Protein AF-A0A709FC04-F1 (afdb_monomer_lite)

InterPro domains:
  IPR000989 Replication protein [PF01446] (70-121)

pLDDT: mean 88.62, std 11.88, range [35.78, 97.06]

Radius of gyration: 18.55 Å; chains: 1; bounding box: 44×38×48 Å

Sequence (121 aa):
MKNPDSPILSLCDYSTQDSKWDSDRARADQVAKIYASDQQFSRRGERMFDCSQRLQFAPQSSRLTGEMRLALRHGEFCHVPFCPVCSRRRSLRWMRRLWEALPKLLAENPTARWLFLTLTV

Organism: Salmonella typhimurium (NCBI:txid90371)

Secondary structure (DSSP, 8-state):
---TTS----GGGT-GGGHHHHHHHHHHHHHHHHHHTSTTTHHHHHHHHHTTS-EEEEEEE-TTT--EEEEEEEE-----TT-HHHHHHHHHHHHHHHHHHHHHHHHH-TT----------

Foldseek 3Di:
DDDPPDPPDDVCVVPVVCVVVSVLLVVLLVVLVVLCVDPVRPVVSVLSPVFFPDWDWDWDADPVPRDIDTDTDDGRHSPRPPRSNVVVVVVVVVVVVCVVCVVVVCVVCVPDDDDDDDDDD

Structure (mmCIF, N/CA/C/O backbone):
data_AF-A0A709FC04-F1
#
_entry.id   AF-A0A709FC04-F1
#
loop_
_atom_site.group_PDB
_atom_site.id
_atom_site.type_symbol
_atom_site.label_atom_id
_atom_site.label_alt_id
_atom_site.label_comp_id
_atom_site.label_asym_id
_atom_site.label_entity_id
_atom_site.label_seq_id
_atom_site.pdbx_PDB_ins_code
_atom_site.Cartn_x
_atom_site.Cartn_y
_atom_site.Cartn_z
_atom_site.occupancy
_atom_site.B_iso_or_equiv
_atom_site.auth_seq_id
_atom_site.auth_comp_id
_atom_site.auth_asym_id
_atom_site.auth_atom_id
_atom_site.pdbx_PDB_model_num
ATOM 1 N N . MET A 1 1 ? 8.371 9.593 -19.797 1.00 35.78 1 MET A N 1
ATOM 2 C CA . MET A 1 1 ? 9.833 9.419 -19.632 1.00 35.78 1 MET A CA 1
ATOM 3 C C . MET A 1 1 ? 10.227 9.998 -18.284 1.00 35.78 1 MET A C 1
ATOM 5 O O . MET A 1 1 ? 9.893 11.148 -18.033 1.00 35.78 1 MET A O 1
ATOM 9 N N . LYS A 1 2 ? 10.830 9.200 -17.390 1.00 45.34 2 LYS A N 1
ATOM 10 C CA . LYS A 1 2 ? 11.335 9.691 -16.095 1.00 45.34 2 LYS A CA 1
ATOM 11 C C . LYS A 1 2 ? 12.499 10.655 -16.351 1.00 45.34 2 LYS A C 1
ATOM 13 O O . LYS A 1 2 ? 13.333 10.361 -17.202 1.00 45.34 2 LYS A O 1
ATOM 18 N N . ASN A 1 3 ? 12.528 11.783 -15.644 1.00 38.91 3 ASN A N 1
ATOM 19 C CA . ASN A 1 3 ? 13.669 12.694 -15.647 1.00 38.91 3 ASN A CA 1
ATOM 20 C C . ASN A 1 3 ? 14.838 11.989 -14.924 1.00 38.91 3 ASN A C 1
ATOM 22 O O . ASN A 1 3 ? 14.645 11.600 -13.769 1.00 38.91 3 ASN A O 1
ATOM 26 N N . PRO A 1 4 ? 15.987 11.746 -15.578 1.00 51.47 4 PRO A N 1
ATOM 27 C CA . PRO A 1 4 ? 17.080 10.950 -15.010 1.00 51.47 4 PRO A CA 1
ATOM 28 C C . PRO A 1 4 ? 17.703 11.557 -13.743 1.00 51.47 4 PRO A C 1
ATOM 30 O O . PRO A 1 4 ? 18.288 10.814 -12.961 1.00 51.47 4 PRO A O 1
ATOM 33 N N . ASP A 1 5 ? 17.506 12.856 -13.499 1.00 51.16 5 ASP A N 1
ATOM 34 C CA . ASP A 1 5 ? 18.092 13.580 -12.359 1.00 51.16 5 ASP A CA 1
ATOM 35 C C . ASP A 1 5 ? 17.186 13.649 -11.118 1.00 51.16 5 ASP A C 1
ATOM 37 O O . ASP A 1 5 ? 17.552 14.2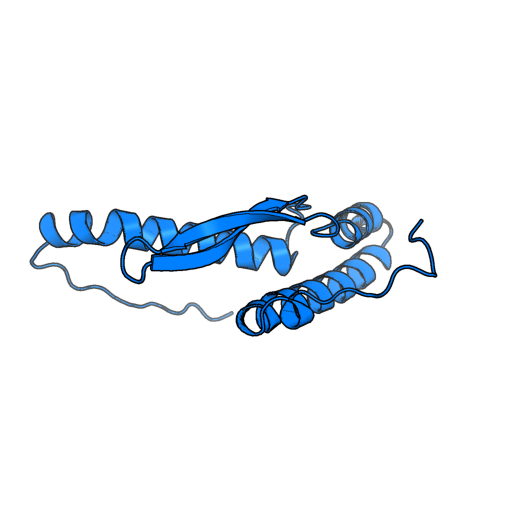36 -10.100 1.00 51.16 5 ASP A O 1
ATOM 41 N N . SER A 1 6 ? 15.975 13.084 -11.171 1.00 54.16 6 SER A N 1
ATOM 42 C CA . SER A 1 6 ? 15.114 13.036 -9.985 1.00 54.16 6 SER A CA 1
ATOM 43 C C . SER A 1 6 ? 15.587 11.915 -9.055 1.00 54.16 6 SER A C 1
ATOM 45 O O . SER A 1 6 ? 15.599 10.760 -9.491 1.00 54.16 6 SER A O 1
ATOM 47 N N . PRO A 1 7 ? 15.952 12.204 -7.789 1.00 59.09 7 PRO A N 1
ATOM 48 C CA . PRO A 1 7 ? 16.341 11.157 -6.856 1.00 59.09 7 PRO A CA 1
ATOM 49 C C . PRO A 1 7 ? 15.213 10.129 -6.747 1.00 59.09 7 PRO A C 1
ATOM 51 O O . PRO A 1 7 ? 14.030 10.484 -6.717 1.00 59.09 7 PRO A O 1
ATOM 54 N N . ILE A 1 8 ? 15.575 8.844 -6.717 1.00 63.28 8 ILE A N 1
ATOM 55 C CA . ILE A 1 8 ? 14.631 7.772 -6.397 1.00 63.28 8 ILE A CA 1
ATOM 56 C C . ILE A 1 8 ? 14.241 7.980 -4.934 1.00 63.28 8 ILE A C 1
ATOM 58 O O . ILE A 1 8 ? 14.958 7.567 -4.031 1.00 63.28 8 ILE A O 1
ATOM 62 N N . LEU A 1 9 ? 13.140 8.692 -4.717 1.00 70.25 9 LEU A N 1
ATOM 63 C CA . LEU A 1 9 ? 12.603 8.964 -3.392 1.00 70.25 9 LEU A CA 1
ATOM 64 C C . LEU A 1 9 ? 11.882 7.711 -2.892 1.00 70.25 9 LEU A C 1
ATOM 66 O O . LEU A 1 9 ? 10.870 7.305 -3.474 1.00 70.25 9 LEU A O 1
ATOM 70 N N . SER A 1 10 ? 12.406 7.103 -1.830 1.00 83.19 10 SER A N 1
ATOM 71 C CA . SER A 1 10 ? 11.756 5.999 -1.129 1.00 83.19 10 SER A CA 1
ATOM 72 C C . SER A 1 10 ? 10.786 6.566 -0.094 1.00 83.19 10 SER A C 1
ATOM 74 O O . SER A 1 10 ? 11.060 7.600 0.520 1.00 83.19 10 SER A O 1
ATOM 76 N N . LEU A 1 11 ? 9.643 5.917 0.153 1.00 83.94 11 LEU A N 1
ATOM 77 C CA . LEU A 1 11 ? 8.747 6.402 1.212 1.00 83.94 11 LEU A CA 1
ATOM 78 C C . LEU A 1 11 ? 9.381 6.240 2.596 1.00 83.94 11 LEU A C 1
ATOM 80 O O . LEU A 1 11 ? 9.120 7.061 3.478 1.00 83.94 11 LEU A O 1
ATOM 84 N N . CYS A 1 12 ? 10.244 5.237 2.780 1.00 85.81 12 CYS A N 1
ATOM 85 C CA . CYS A 1 12 ? 10.985 5.050 4.021 1.00 85.81 12 CYS A CA 1
ATOM 86 C C . CYS A 1 12 ? 11.874 6.239 4.401 1.00 85.81 12 CYS A C 1
ATOM 88 O O . CYS A 1 12 ? 12.098 6.444 5.594 1.00 85.81 12 CYS A O 1
ATOM 90 N N . ASP A 1 13 ? 12.314 7.041 3.425 1.00 85.50 13 ASP A N 1
ATOM 91 C CA . ASP A 1 13 ? 13.124 8.243 3.662 1.00 85.50 13 ASP A CA 1
ATOM 92 C C . ASP A 1 13 ? 12.319 9.333 4.390 1.00 85.50 13 ASP A C 1
ATOM 94 O O . ASP A 1 13 ? 12.877 10.150 5.119 1.00 85.50 13 ASP A O 1
ATOM 98 N N . TYR A 1 14 ? 10.990 9.320 4.237 1.00 82.19 14 TYR A N 1
ATOM 99 C CA . TYR A 1 14 ? 10.064 10.232 4.913 1.00 82.19 14 TYR A CA 1
ATOM 100 C C . TYR A 1 14 ? 9.415 9.617 6.159 1.00 82.19 14 TYR A C 1
ATOM 102 O O . TYR A 1 14 ? 9.030 10.336 7.080 1.00 82.19 14 TYR A O 1
ATOM 110 N N . SER A 1 15 ? 9.237 8.295 6.179 1.00 82.06 15 SER A N 1
ATOM 111 C CA . SER A 1 15 ? 8.544 7.570 7.242 1.00 82.06 15 SER A CA 1
ATOM 112 C C . SER A 1 15 ? 9.026 6.124 7.289 1.00 82.06 15 SER A C 1
ATOM 114 O O . SER A 1 15 ? 8.679 5.299 6.445 1.00 82.06 15 SER A O 1
ATOM 116 N N . THR A 1 16 ? 9.791 5.772 8.321 1.00 80.06 16 THR A N 1
ATOM 117 C CA . THR A 1 16 ? 10.379 4.426 8.480 1.00 80.06 16 THR A CA 1
ATOM 118 C C . THR A 1 16 ? 9.335 3.298 8.494 1.00 80.06 16 THR A C 1
ATOM 120 O O . THR A 1 16 ? 9.624 2.158 8.113 1.00 80.06 16 THR A O 1
ATOM 123 N N . GLN A 1 17 ? 8.094 3.612 8.878 1.00 78.94 17 GLN A N 1
ATOM 124 C CA . GLN A 1 17 ? 6.965 2.677 8.891 1.00 78.94 17 GLN A CA 1
ATOM 125 C C . GLN A 1 17 ? 6.508 2.263 7.482 1.00 78.94 17 GLN A C 1
ATOM 127 O O . GLN A 1 17 ? 5.893 1.204 7.322 1.00 78.94 17 GLN A O 1
ATOM 132 N N . ASP A 1 18 ? 6.842 3.054 6.462 1.00 83.94 18 ASP A N 1
ATOM 133 C CA . ASP A 1 18 ? 6.409 2.849 5.081 1.00 83.94 18 ASP A CA 1
ATOM 134 C C . ASP A 1 18 ? 7.374 1.984 4.252 1.00 83.94 18 ASP A C 1
ATOM 136 O O . ASP A 1 18 ? 7.116 1.726 3.082 1.00 83.94 18 ASP A O 1
ATOM 140 N N . SER A 1 19 ? 8.408 1.393 4.858 1.00 86.56 19 SER A N 1
ATOM 141 C CA . SER A 1 19 ? 9.327 0.436 4.201 1.00 86.56 19 SER A CA 1
ATOM 142 C C . SER A 1 19 ? 8.633 -0.736 3.480 1.00 86.56 19 SER A C 1
ATOM 144 O O . SER A 1 19 ? 9.107 -1.247 2.459 1.00 86.56 19 SER A O 1
ATOM 146 N N . LYS A 1 20 ? 7.464 -1.165 3.977 1.00 89.44 20 LYS A N 1
ATOM 147 C CA . LYS A 1 20 ? 6.637 -2.192 3.315 1.00 89.44 20 LYS A CA 1
ATOM 148 C C . LYS A 1 20 ? 6.115 -1.721 1.960 1.00 89.44 20 LYS A C 1
ATOM 150 O O . LYS A 1 20 ? 6.006 -2.532 1.044 1.00 89.44 20 LYS A O 1
ATOM 155 N N . TRP A 1 21 ? 5.796 -0.435 1.836 1.00 89.81 21 TRP A N 1
ATOM 156 C CA . TRP A 1 21 ? 5.364 0.156 0.577 1.00 89.81 21 TRP A CA 1
ATOM 157 C C . TRP A 1 21 ? 6.459 0.060 -0.478 1.00 89.81 21 TRP A C 1
ATOM 159 O O . TRP A 1 21 ? 6.193 -0.382 -1.593 1.00 89.81 21 TRP A O 1
ATOM 169 N N . ASP A 1 22 ? 7.690 0.405 -0.107 1.00 90.62 22 ASP A N 1
ATOM 170 C CA . ASP A 1 22 ? 8.838 0.370 -1.014 1.00 90.62 22 ASP A CA 1
ATOM 171 C C . ASP A 1 22 ? 9.114 -1.060 -1.498 1.00 90.62 22 ASP A C 1
ATOM 173 O O . ASP A 1 22 ? 9.319 -1.297 -2.690 1.00 90.62 22 ASP A O 1
ATOM 177 N N . SER A 1 23 ? 8.978 -2.044 -0.601 1.00 92.94 23 SER A N 1
ATOM 178 C CA . SER A 1 23 ? 9.055 -3.469 -0.951 1.00 92.94 23 SER A CA 1
ATOM 179 C C . SER A 1 23 ? 7.963 -3.895 -1.942 1.00 92.94 23 SER A C 1
ATOM 181 O O . SER A 1 23 ? 8.236 -4.597 -2.919 1.00 92.94 23 SER A O 1
ATOM 183 N N . ASP A 1 24 ? 6.716 -3.473 -1.716 1.00 93.62 24 ASP A N 1
ATOM 184 C CA . ASP A 1 24 ? 5.602 -3.769 -2.621 1.00 93.62 24 ASP A CA 1
ATOM 185 C C . ASP A 1 24 ? 5.772 -3.060 -3.974 1.00 93.62 24 ASP A C 1
ATOM 187 O O . ASP A 1 24 ? 5.439 -3.637 -5.015 1.00 93.62 24 ASP A O 1
ATOM 191 N N . ARG A 1 25 ? 6.338 -1.844 -3.990 1.00 93.75 25 ARG A N 1
ATOM 192 C CA . ARG A 1 25 ? 6.660 -1.128 -5.227 1.00 93.75 25 ARG A CA 1
ATOM 193 C C . ARG A 1 25 ? 7.758 -1.841 -6.003 1.00 93.75 25 ARG A C 1
ATOM 195 O O . ARG A 1 25 ? 7.558 -2.079 -7.191 1.00 93.75 25 ARG A O 1
ATOM 202 N N . ALA A 1 26 ? 8.849 -2.249 -5.362 1.00 93.50 26 ALA A N 1
ATOM 203 C CA . ALA A 1 26 ? 9.920 -2.994 -6.022 1.00 93.50 26 ALA A CA 1
ATOM 204 C C . ALA A 1 26 ? 9.400 -4.299 -6.652 1.00 93.50 26 ALA A C 1
ATOM 206 O O . ALA A 1 26 ? 9.694 -4.607 -7.809 1.00 93.50 26 ALA A O 1
ATOM 207 N N . ARG A 1 27 ? 8.537 -5.033 -5.937 1.00 95.50 27 ARG A N 1
ATOM 208 C CA . ARG A 1 27 ? 7.870 -6.233 -6.472 1.00 95.50 27 ARG A CA 1
ATOM 209 C C . ARG A 1 27 ? 6.943 -5.910 -7.643 1.00 95.50 27 ARG A C 1
ATOM 211 O O . ARG A 1 27 ? 6.903 -6.662 -8.610 1.00 95.50 27 ARG A O 1
ATOM 218 N N . ALA A 1 28 ? 6.208 -4.799 -7.591 1.00 96.00 28 ALA A N 1
ATOM 219 C CA . ALA A 1 28 ? 5.368 -4.375 -8.708 1.00 96.00 28 ALA A CA 1
ATOM 220 C C . ALA A 1 28 ? 6.187 -4.053 -9.969 1.00 96.00 28 ALA A C 1
ATOM 222 O O . ALA A 1 28 ? 5.733 -4.373 -11.063 1.00 96.00 28 ALA A O 1
ATOM 223 N N . ASP A 1 29 ? 7.406 -3.515 -9.838 1.00 94.94 29 ASP A N 1
ATOM 224 C CA . ASP A 1 29 ? 8.312 -3.331 -10.982 1.00 94.94 29 ASP A CA 1
ATOM 225 C C . ASP A 1 29 ? 8.796 -4.654 -11.572 1.00 94.94 29 ASP A C 1
ATOM 227 O O . ASP A 1 29 ? 8.892 -4.790 -12.790 1.00 94.94 29 ASP A O 1
ATOM 231 N N . GLN A 1 30 ? 9.068 -5.650 -10.730 1.00 96.12 30 GLN A N 1
ATOM 232 C CA . GLN A 1 30 ? 9.426 -6.989 -11.200 1.00 96.12 30 GLN A CA 1
ATOM 233 C C . GLN A 1 30 ? 8.268 -7.631 -11.975 1.00 96.12 30 GLN A C 1
ATOM 235 O O . GLN A 1 30 ? 8.466 -8.113 -13.087 1.00 96.12 30 GLN A O 1
ATOM 240 N N . VAL A 1 31 ? 7.045 -7.572 -11.439 1.00 96.31 31 VAL A N 1
ATOM 241 C CA . VAL A 1 31 ? 5.852 -8.112 -12.115 1.00 96.31 31 VAL A CA 1
ATOM 242 C C . VAL A 1 31 ? 5.546 -7.348 -13.407 1.00 96.31 31 VAL A C 1
ATOM 244 O O . VAL A 1 31 ? 5.181 -7.963 -14.407 1.00 96.31 31 VAL A O 1
ATOM 247 N N . ALA A 1 32 ? 5.745 -6.027 -13.432 1.00 96.38 32 ALA A N 1
ATOM 248 C CA . ALA A 1 32 ? 5.597 -5.232 -14.648 1.00 96.38 32 ALA A CA 1
ATOM 249 C C . ALA A 1 32 ? 6.537 -5.712 -15.765 1.00 96.38 32 ALA A C 1
ATOM 251 O O . ALA A 1 32 ? 6.098 -5.849 -16.905 1.00 96.38 32 ALA A O 1
ATOM 252 N N . LYS A 1 33 ? 7.797 -6.037 -15.434 1.00 95.94 33 LYS A N 1
ATOM 253 C CA . LYS A 1 33 ? 8.768 -6.603 -16.387 1.00 95.94 33 LYS A CA 1
ATOM 254 C C . LYS A 1 33 ? 8.337 -7.974 -16.911 1.00 95.94 33 LYS A C 1
ATOM 256 O O . LYS A 1 33 ? 8.455 -8.212 -18.106 1.00 95.94 33 LYS A O 1
ATOM 261 N N . ILE A 1 34 ? 7.794 -8.837 -16.047 1.00 95.62 34 ILE A N 1
ATOM 262 C CA . ILE A 1 34 ? 7.252 -10.147 -16.452 1.00 95.62 34 ILE A CA 1
ATOM 263 C C . ILE A 1 34 ? 6.076 -9.970 -17.422 1.00 95.62 34 ILE A C 1
ATOM 265 O O . ILE A 1 34 ? 5.982 -10.671 -18.420 1.00 95.62 34 ILE A O 1
ATOM 269 N N . TYR A 1 35 ? 5.180 -9.013 -17.177 1.00 95.81 35 TYR A N 1
ATOM 270 C CA . TYR A 1 35 ? 4.103 -8.736 -18.130 1.00 95.81 35 TYR A CA 1
ATOM 271 C C . TYR A 1 35 ? 4.595 -8.116 -19.437 1.00 95.81 35 TYR A C 1
ATOM 273 O O . TYR A 1 35 ? 4.003 -8.369 -20.480 1.00 95.81 35 TYR A O 1
ATOM 281 N N . ALA A 1 36 ? 5.654 -7.310 -19.393 1.00 92.81 36 ALA A N 1
ATOM 282 C CA . ALA A 1 36 ? 6.227 -6.686 -20.580 1.00 92.81 36 ALA A CA 1
ATOM 283 C C . ALA A 1 36 ? 6.961 -7.682 -21.495 1.00 92.81 36 ALA A C 1
ATOM 285 O O . ALA A 1 36 ? 7.126 -7.390 -22.676 1.00 92.81 36 ALA A O 1
ATOM 286 N N . SER A 1 37 ? 7.385 -8.848 -20.986 1.00 93.25 37 SER A N 1
ATOM 287 C CA . SER A 1 37 ? 8.066 -9.864 -21.803 1.00 93.25 37 SER A CA 1
ATOM 288 C C . SER A 1 37 ? 7.140 -10.620 -22.758 1.00 93.25 37 SER A C 1
ATOM 290 O O . SER A 1 37 ? 7.628 -11.333 -23.628 1.00 93.25 37 SER A O 1
ATOM 292 N N . ASP A 1 38 ? 5.823 -10.479 -22.606 1.00 94.31 38 ASP A N 1
ATOM 293 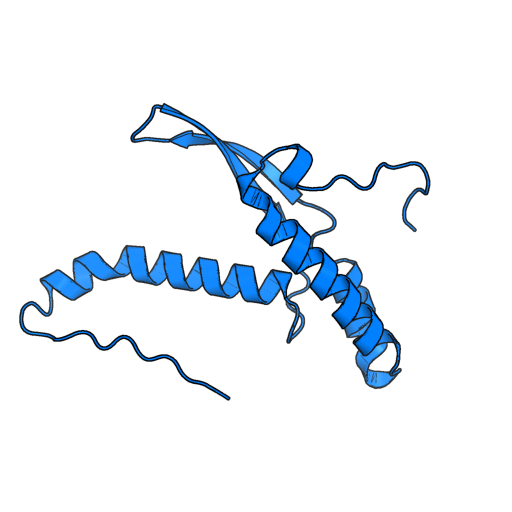C CA . ASP A 1 38 ? 4.820 -11.083 -23.480 1.00 94.31 38 ASP A CA 1
ATOM 294 C C . ASP A 1 38 ? 3.952 -9.983 -24.106 1.00 94.31 38 ASP A C 1
ATOM 296 O O . ASP A 1 38 ? 3.333 -9.170 -23.410 1.00 94.31 38 ASP A O 1
ATOM 300 N N . GLN A 1 39 ? 3.873 -9.967 -25.438 1.00 94.50 39 GLN A N 1
ATOM 301 C CA . GLN A 1 39 ? 3.105 -8.974 -26.187 1.00 94.50 39 GLN A CA 1
ATOM 302 C C . GLN A 1 39 ? 1.624 -8.943 -25.774 1.00 94.50 39 GLN A C 1
ATOM 304 O O . GLN A 1 39 ? 1.026 -7.865 -25.729 1.00 94.50 39 GLN A O 1
ATOM 309 N N . GLN A 1 40 ? 1.044 -10.089 -25.398 1.00 95.75 40 GLN A N 1
ATOM 310 C CA . GLN A 1 40 ? -0.342 -10.178 -24.936 1.00 95.75 40 GLN A CA 1
ATOM 311 C C . GLN A 1 40 ? -0.572 -9.392 -23.634 1.00 95.75 40 GLN A C 1
ATOM 313 O O . GLN A 1 40 ? -1.666 -8.864 -23.404 1.00 95.75 40 GLN A O 1
ATOM 318 N N . PHE A 1 41 ? 0.446 -9.291 -22.776 1.00 95.94 41 PHE A N 1
ATOM 319 C CA . PHE A 1 41 ? 0.343 -8.648 -21.468 1.00 95.94 41 PHE A CA 1
ATOM 320 C C . PHE A 1 41 ? 1.080 -7.314 -21.365 1.00 95.94 41 PHE A C 1
ATOM 322 O O . PHE A 1 41 ? 0.963 -6.655 -20.330 1.00 95.94 41 PHE A O 1
ATOM 329 N N . SER A 1 42 ? 1.734 -6.853 -22.429 1.00 94.44 42 SER A N 1
ATOM 330 C CA . SER A 1 42 ? 2.541 -5.628 -22.424 1.00 94.44 42 SER A CA 1
ATOM 331 C C . SER A 1 42 ? 1.802 -4.407 -21.847 1.00 94.44 42 SER A C 1
ATOM 333 O O . SER A 1 42 ? 2.286 -3.762 -20.915 1.00 94.44 42 SER A O 1
ATOM 335 N N . ARG A 1 43 ? 0.534 -4.190 -22.233 1.00 95.81 43 ARG A N 1
ATOM 336 C CA . ARG A 1 43 ? -0.310 -3.106 -21.680 1.00 95.81 43 ARG A CA 1
ATOM 337 C C . ARG A 1 43 ? -0.532 -3.210 -20.162 1.00 95.81 43 ARG A C 1
ATOM 339 O O . ARG A 1 43 ? -0.736 -2.204 -19.481 1.00 95.81 43 ARG A O 1
ATOM 346 N N . ARG A 1 44 ? -0.556 -4.426 -19.603 1.00 96.44 44 ARG A N 1
ATOM 347 C CA . ARG A 1 44 ? -0.630 -4.636 -18.145 1.00 96.44 44 ARG A CA 1
ATOM 348 C C . ARG A 1 44 ? 0.689 -4.258 -17.480 1.00 96.44 44 ARG A C 1
ATOM 350 O O . ARG A 1 44 ? 0.646 -3.653 -16.410 1.00 96.44 44 ARG A O 1
ATOM 357 N N . GLY A 1 45 ? 1.812 -4.584 -18.119 1.00 96.12 45 GLY A N 1
ATOM 358 C CA . GLY A 1 45 ? 3.153 -4.186 -17.694 1.00 96.12 45 GLY A CA 1
ATOM 359 C C . GLY A 1 45 ? 3.298 -2.670 -17.614 1.00 96.12 45 GLY A C 1
ATOM 360 O O . GLY A 1 45 ? 3.620 -2.155 -16.547 1.00 96.12 45 GLY A O 1
ATOM 361 N N . GLU A 1 46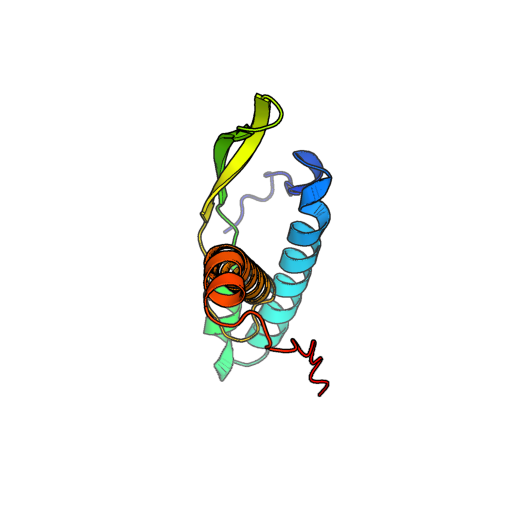 ? 2.938 -1.952 -18.680 1.00 95.25 46 GLU A N 1
ATOM 362 C CA . GLU A 1 46 ? 2.966 -0.480 -18.739 1.00 95.25 46 GLU A CA 1
ATOM 363 C C . GLU A 1 46 ? 2.153 0.156 -17.603 1.00 95.25 46 GLU A C 1
ATOM 365 O O . GLU A 1 46 ? 2.671 0.924 -16.795 1.00 95.25 46 GLU A O 1
ATOM 370 N N . ARG A 1 47 ? 0.886 -0.250 -17.449 1.00 96.56 47 ARG A N 1
ATOM 371 C CA . ARG A 1 47 ? 0.030 0.265 -16.369 1.00 96.56 47 ARG A CA 1
ATOM 372 C C . ARG A 1 47 ? 0.591 -0.042 -14.985 1.00 96.56 47 ARG A C 1
ATOM 374 O O . ARG A 1 47 ? 0.415 0.754 -14.066 1.00 96.56 47 ARG A O 1
ATOM 381 N N . MET A 1 48 ? 1.201 -1.213 -14.799 1.00 96.31 48 MET A N 1
ATOM 382 C CA . MET A 1 48 ? 1.785 -1.593 -13.515 1.00 96.31 48 MET A CA 1
ATOM 383 C C . MET A 1 48 ? 3.066 -0.814 -13.216 1.00 96.31 48 MET A C 1
ATOM 385 O O . MET A 1 48 ? 3.284 -0.456 -12.061 1.00 96.31 48 MET A O 1
ATOM 389 N N . PHE A 1 49 ? 3.854 -0.489 -14.239 1.00 94.00 49 PHE A N 1
ATOM 390 C CA . PHE A 1 49 ? 5.006 0.401 -14.127 1.00 94.00 49 PHE A CA 1
ATOM 391 C C . PHE A 1 49 ? 4.591 1.819 -13.697 1.00 94.00 49 PHE A C 1
ATOM 393 O O . PHE A 1 49 ? 5.245 2.436 -12.851 1.00 94.00 49 PHE A O 1
ATOM 400 N N . ASP A 1 50 ? 3.453 2.305 -14.196 1.00 93.88 50 ASP A N 1
ATOM 401 C CA . ASP A 1 50 ? 2.873 3.603 -13.818 1.00 93.88 50 ASP A CA 1
ATOM 402 C C . ASP A 1 50 ? 2.158 3.599 -12.463 1.00 93.88 50 ASP A C 1
ATOM 404 O O . ASP A 1 50 ? 1.873 4.647 -11.882 1.00 93.88 50 ASP A O 1
ATOM 408 N N . CYS A 1 51 ? 1.928 2.419 -11.889 1.00 95.25 51 CYS A N 1
ATOM 409 C CA . CYS A 1 51 ? 1.278 2.300 -10.596 1.00 95.25 51 CYS A CA 1
ATOM 410 C C . CYS A 1 51 ? 2.086 3.003 -9.501 1.00 95.25 51 CYS A C 1
ATOM 412 O O . CYS A 1 51 ? 3.290 2.784 -9.340 1.00 95.25 51 CYS A O 1
ATOM 414 N N . SER A 1 52 ? 1.387 3.768 -8.660 1.00 92.75 52 SER A N 1
ATOM 415 C CA . SER A 1 52 ? 1.917 4.444 -7.472 1.00 92.75 52 SER A CA 1
ATOM 416 C C . SER A 1 52 ? 3.084 5.400 -7.729 1.00 92.75 52 SER A C 1
ATOM 418 O O . SER A 1 52 ? 3.783 5.749 -6.784 1.00 92.75 52 SER A O 1
ATOM 420 N N . GLN A 1 53 ? 3.283 5.857 -8.971 1.00 88.81 53 GLN A N 1
ATOM 421 C CA . GLN A 1 53 ? 4.278 6.896 -9.260 1.00 88.81 53 GLN A CA 1
ATOM 422 C C . GLN A 1 53 ? 3.900 8.244 -8.634 1.00 88.81 53 GLN A C 1
ATOM 424 O O . GLN A 1 53 ? 4.778 9.020 -8.268 1.00 88.81 53 GLN A O 1
ATOM 429 N N . ARG A 1 54 ? 2.597 8.510 -8.468 1.00 90.38 54 ARG A N 1
ATOM 430 C CA . ARG A 1 54 ? 2.093 9.718 -7.816 1.00 90.38 54 ARG A CA 1
ATOM 431 C C . ARG A 1 54 ? 1.305 9.382 -6.561 1.00 90.38 54 ARG A C 1
ATOM 433 O O . ARG A 1 54 ? 0.296 8.675 -6.619 1.00 90.38 54 ARG A O 1
ATOM 440 N N . LEU A 1 55 ? 1.751 9.935 -5.437 1.00 90.94 55 LEU A N 1
ATOM 441 C CA . LEU A 1 55 ? 1.106 9.828 -4.133 1.00 90.94 55 LEU A CA 1
ATOM 442 C C . LEU A 1 55 ? 0.999 11.220 -3.522 1.00 90.94 55 LEU A C 1
ATOM 444 O O . LEU A 1 55 ? 1.960 11.983 -3.523 1.00 90.94 55 LEU A O 1
ATOM 448 N N . GLN A 1 56 ? -0.182 11.551 -3.018 1.00 92.19 56 GLN A N 1
ATOM 449 C CA . GLN A 1 56 ? -0.447 12.825 -2.366 1.00 92.19 56 GLN A CA 1
ATOM 450 C C . GLN A 1 56 ? -0.829 12.558 -0.921 1.00 92.19 56 GLN A C 1
ATOM 452 O O . GLN A 1 56 ? -1.779 11.817 -0.634 1.00 92.19 56 GLN A O 1
ATOM 457 N N . PHE A 1 57 ? -0.090 13.183 -0.018 1.00 91.06 57 PHE A N 1
ATOM 458 C CA . PHE A 1 57 ? -0.288 13.076 1.415 1.00 91.06 57 PHE A CA 1
ATOM 459 C C . PHE A 1 57 ? -0.825 14.390 1.961 1.00 91.06 57 PHE A C 1
ATOM 461 O O . PHE A 1 57 ? -0.538 15.461 1.433 1.00 91.06 57 PHE A O 1
ATOM 468 N N . ALA A 1 58 ? -1.596 14.299 3.038 1.00 91.69 58 ALA A N 1
ATOM 469 C CA . ALA A 1 58 ? -1.946 15.456 3.841 1.00 91.69 58 ALA A CA 1
ATOM 470 C C . ALA A 1 58 ? -1.712 15.145 5.322 1.00 91.69 58 ALA A C 1
ATOM 472 O O . ALA A 1 58 ? -1.883 13.989 5.731 1.00 91.69 58 ALA A O 1
ATOM 473 N N . PRO A 1 59 ? -1.371 16.155 6.136 1.00 90.44 59 PRO A N 1
ATOM 474 C CA . PRO A 1 59 ? -1.266 15.986 7.574 1.00 90.44 59 PRO A CA 1
ATOM 475 C C . PRO A 1 59 ? -2.590 15.487 8.170 1.00 90.44 59 PRO A C 1
ATOM 477 O O . PRO A 1 59 ? -3.684 15.867 7.743 1.00 90.44 59 PRO A O 1
ATOM 480 N N . GLN A 1 60 ? -2.494 14.613 9.162 1.00 89.88 60 GLN A N 1
ATOM 481 C CA . GLN A 1 60 ? -3.617 14.098 9.928 1.00 89.88 60 GLN A CA 1
ATOM 482 C C . GLN A 1 60 ? -3.194 13.929 11.385 1.00 89.88 60 GLN A C 1
ATOM 484 O O . GLN A 1 60 ? -2.243 13.206 11.677 1.00 89.88 60 GLN A O 1
ATOM 489 N N . SER A 1 61 ? -3.931 14.558 12.298 1.00 89.50 61 SER A N 1
ATOM 490 C CA . SER A 1 61 ? -3.731 14.378 13.732 1.00 89.50 61 SER A CA 1
ATOM 491 C C . SER A 1 61 ? -4.374 13.080 14.222 1.00 89.50 61 SER A C 1
ATOM 493 O O . SER A 1 61 ? -5.489 12.702 13.839 1.00 89.50 61 SER A O 1
ATOM 495 N N . SER A 1 62 ? -3.656 12.375 15.090 1.00 83.06 62 SER A N 1
ATOM 496 C CA . SER A 1 62 ? -4.205 11.282 15.882 1.00 83.06 62 SER A CA 1
ATOM 497 C C . SER A 1 62 ? -5.174 11.833 16.922 1.00 83.06 62 SER A C 1
ATOM 499 O O . SER A 1 62 ? -4.787 12.644 17.758 1.00 83.06 62 SER A O 1
ATOM 501 N N . ARG A 1 63 ? -6.422 11.352 16.930 1.00 81.38 63 ARG A N 1
ATOM 502 C CA . ARG A 1 63 ? -7.409 11.749 17.952 1.00 81.38 63 ARG A CA 1
ATOM 503 C C . ARG A 1 63 ? -7.040 11.285 19.365 1.00 81.38 63 ARG A C 1
ATOM 505 O O . ARG A 1 63 ? -7.536 11.857 20.322 1.00 81.38 63 ARG A O 1
ATOM 512 N N . LEU A 1 64 ? -6.214 10.243 19.478 1.00 82.38 64 LEU A N 1
ATOM 513 C CA . LEU A 1 64 ? -5.832 9.639 20.758 1.00 82.38 64 LEU A CA 1
ATOM 514 C C . LEU A 1 64 ? -4.512 10.200 21.298 1.00 82.38 64 LEU A C 1
ATOM 516 O O . LEU A 1 64 ? -4.383 10.382 22.499 1.00 82.38 64 LEU A O 1
ATOM 520 N N . THR A 1 65 ? -3.536 10.455 20.421 1.00 85.62 65 THR A N 1
ATOM 521 C CA . THR A 1 65 ? -2.167 10.836 20.823 1.00 85.62 65 THR A CA 1
ATOM 522 C C . THR A 1 65 ? -1.814 12.284 20.490 1.00 85.62 65 THR A C 1
ATOM 524 O O . THR A 1 65 ? -0.779 12.767 20.927 1.00 85.62 65 THR A O 1
ATOM 527 N N . GLY A 1 66 ? -2.623 12.987 19.689 1.00 85.19 66 GLY A N 1
ATOM 528 C CA . GLY A 1 66 ? -2.322 14.346 19.216 1.00 85.19 66 GLY A CA 1
ATOM 529 C C . GLY A 1 66 ? -1.200 14.428 18.172 1.00 85.19 66 GLY A C 1
ATOM 530 O O . GLY A 1 66 ? -1.064 15.444 17.499 1.00 85.19 66 GLY A O 1
ATOM 531 N N . GLU A 1 67 ? -0.435 13.353 17.979 1.00 86.69 67 GLU A N 1
ATOM 532 C CA . GLU A 1 67 ? 0.667 13.292 17.021 1.00 86.69 67 GLU A CA 1
ATOM 533 C C . GLU A 1 67 ? 0.191 13.510 15.582 1.00 86.69 67 GLU A C 1
ATOM 535 O O . GLU A 1 67 ? -0.823 12.951 15.139 1.00 86.69 67 GLU A O 1
ATOM 540 N N . MET A 1 68 ? 0.975 14.286 14.837 1.00 84.50 68 MET A N 1
ATOM 541 C CA . MET A 1 68 ? 0.759 14.547 13.421 1.00 84.50 68 MET A CA 1
ATOM 542 C C . MET A 1 68 ? 1.374 13.437 12.573 1.00 84.50 68 MET A C 1
ATOM 544 O O . MET A 1 68 ? 2.533 13.071 12.744 1.00 84.50 68 MET A O 1
ATOM 548 N N . ARG A 1 69 ? 0.590 12.912 11.632 1.00 84.75 69 ARG A N 1
ATOM 549 C CA . ARG A 1 69 ? 0.981 11.836 10.714 1.00 84.75 69 ARG A CA 1
ATOM 550 C C . ARG A 1 69 ? 0.681 12.256 9.283 1.00 84.75 69 ARG A C 1
ATOM 552 O O . ARG A 1 69 ? -0.304 12.954 9.047 1.00 84.75 69 ARG A O 1
ATOM 559 N N . LEU A 1 70 ? 1.468 11.801 8.314 1.00 86.19 70 LEU A N 1
ATOM 560 C CA . LEU A 1 70 ? 1.111 11.951 6.904 1.00 86.19 70 LEU A CA 1
ATOM 561 C C . LEU A 1 70 ? 0.125 10.851 6.512 1.00 86.19 70 LEU A C 1
ATOM 563 O O . LEU A 1 70 ? 0.429 9.664 6.578 1.00 86.19 70 LEU A O 1
ATOM 567 N N . ALA A 1 71 ? -1.078 11.245 6.105 1.00 87.88 71 ALA A N 1
ATOM 568 C CA . ALA A 1 71 ? -2.090 10.328 5.610 1.00 87.88 71 ALA A CA 1
ATOM 569 C C . ALA A 1 71 ? -2.182 10.425 4.089 1.00 87.88 71 ALA A C 1
ATOM 571 O O . ALA A 1 71 ? -2.358 11.511 3.532 1.00 87.88 71 ALA A O 1
ATOM 572 N N . LEU A 1 72 ? -2.112 9.280 3.412 1.00 91.00 72 LEU A N 1
ATOM 573 C CA . LEU A 1 72 ? -2.303 9.218 1.969 1.00 91.00 72 LEU A CA 1
ATOM 574 C C . LEU A 1 72 ? -3.745 9.617 1.611 1.00 91.00 72 LEU A C 1
ATOM 576 O O . LEU A 1 72 ? -4.700 8.940 2.000 1.00 91.00 72 LEU A O 1
ATOM 580 N N . ARG A 1 73 ? -3.898 10.693 0.837 1.00 93.06 73 ARG A N 1
ATOM 581 C CA . ARG A 1 73 ? -5.193 11.209 0.363 1.00 93.06 73 ARG A CA 1
ATOM 582 C C . ARG A 1 73 ? -5.520 10.750 -1.041 1.00 93.06 73 ARG A C 1
ATOM 584 O O . ARG A 1 73 ? -6.655 10.365 -1.308 1.00 93.06 73 ARG A O 1
ATOM 591 N N . HIS A 1 74 ? -4.524 10.750 -1.915 1.00 93.69 74 HIS A N 1
ATOM 592 C CA . HIS A 1 74 ? -4.696 10.358 -3.301 1.00 93.69 74 HIS A CA 1
ATOM 593 C C . HIS A 1 74 ? -3.491 9.556 -3.782 1.00 93.69 74 HIS A C 1
ATOM 595 O O . HIS A 1 74 ? -2.367 9.763 -3.333 1.00 93.69 74 HIS A O 1
ATOM 601 N N . GLY A 1 75 ? -3.738 8.623 -4.693 1.00 92.88 75 GLY A N 1
ATO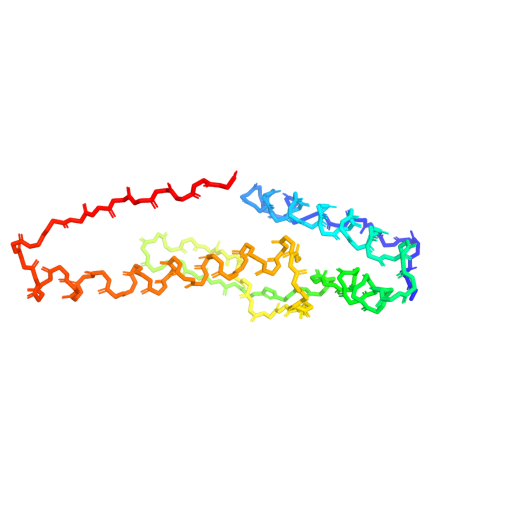M 602 C CA . GLY A 1 75 ? -2.684 7.895 -5.373 1.00 92.88 75 GLY A CA 1
ATOM 603 C C . GLY A 1 75 ? -3.204 7.278 -6.658 1.00 92.88 75 GLY A C 1
ATOM 604 O O . GLY A 1 75 ? -4.360 6.852 -6.725 1.00 92.88 75 GLY A O 1
ATOM 605 N N . GLU A 1 76 ? -2.338 7.229 -7.659 1.00 94.31 76 GLU A N 1
ATOM 606 C CA . GLU A 1 76 ? -2.650 6.656 -8.964 1.00 94.31 76 GLU A CA 1
ATOM 607 C C . GLU A 1 76 ? -2.359 5.153 -8.932 1.00 94.31 76 GLU A C 1
ATOM 609 O O . GLU A 1 76 ? -1.214 4.721 -8.801 1.00 94.31 76 GLU A O 1
ATOM 614 N N . PHE A 1 77 ? -3.408 4.332 -8.992 1.00 96.12 77 PHE A N 1
ATOM 615 C CA . PHE A 1 77 ? -3.296 2.877 -8.886 1.00 96.12 77 PHE A CA 1
ATOM 616 C C . PHE A 1 77 ? -3.750 2.201 -10.169 1.00 96.12 77 PHE A C 1
ATOM 618 O O . PHE A 1 77 ? -4.783 2.537 -10.742 1.00 96.12 77 PHE A O 1
ATOM 625 N N . CYS A 1 78 ? -2.993 1.196 -10.604 1.00 96.31 78 CYS A N 1
ATOM 626 C CA . CYS A 1 78 ? -3.255 0.544 -11.880 1.00 96.31 78 CYS A CA 1
ATOM 627 C C . CYS A 1 78 ? -4.454 -0.413 -11.848 1.00 96.31 78 CYS A C 1
ATOM 629 O O . CYS A 1 78 ? -5.045 -0.671 -12.891 1.00 96.31 78 CYS A O 1
ATOM 631 N N . HIS A 1 79 ? -4.805 -0.967 -10.681 1.00 95.69 79 HIS A N 1
ATOM 632 C CA . HIS A 1 79 ? -5.843 -1.999 -10.513 1.00 95.69 79 HIS A CA 1
ATOM 633 C C . HIS A 1 79 ? -5.656 -3.254 -11.388 1.00 95.69 79 HIS A C 1
ATOM 635 O O . HIS A 1 79 ? -6.585 -4.043 -11.558 1.00 95.69 79 HIS A O 1
ATOM 641 N N . VAL A 1 80 ? -4.455 -3.459 -11.930 1.00 96.44 80 VAL A N 1
ATOM 642 C CA . VAL A 1 80 ? -4.113 -4.631 -12.735 1.00 96.44 80 VAL A CA 1
ATOM 643 C C . VAL A 1 80 ? -4.051 -5.868 -11.825 1.00 96.44 80 VAL A C 1
ATOM 645 O O . VAL A 1 80 ? -3.505 -5.779 -10.717 1.00 96.44 80 VAL A O 1
ATOM 648 N N . PRO A 1 81 ? -4.586 -7.024 -12.264 1.00 92.25 81 PRO A N 1
ATOM 649 C CA . PRO A 1 81 ? -4.455 -8.279 -11.533 1.00 92.25 81 PRO A CA 1
ATOM 650 C C . PRO A 1 81 ? -3.001 -8.589 -11.165 1.00 92.25 81 PRO A C 1
ATOM 652 O O . PRO A 1 81 ? -2.082 -8.353 -11.949 1.00 92.25 81 PRO A O 1
ATOM 655 N N . PHE A 1 82 ? -2.807 -9.123 -9.960 1.00 92.69 82 PHE A N 1
ATOM 656 C CA . PHE A 1 82 ? -1.498 -9.485 -9.403 1.00 92.69 82 PHE A CA 1
ATOM 657 C C . PHE A 1 82 ? -0.525 -8.323 -9.153 1.00 92.69 82 PHE A C 1
ATOM 659 O O . PHE A 1 82 ? 0.601 -8.571 -8.742 1.00 92.69 82 PHE A O 1
ATOM 666 N N . CYS A 1 83 ? -0.944 -7.058 -9.300 1.00 97.06 83 CYS A N 1
ATOM 667 C CA . CYS A 1 83 ? -0.137 -5.923 -8.848 1.00 97.06 83 CYS A CA 1
ATOM 668 C C . CYS A 1 83 ? 0.057 -5.975 -7.317 1.00 97.06 83 CYS A C 1
ATOM 670 O O . CYS A 1 83 ? -0.938 -5.832 -6.592 1.00 97.06 83 CYS A O 1
ATOM 672 N N . PRO A 1 84 ? 1.295 -6.101 -6.800 1.00 96.50 84 PRO A N 1
ATOM 673 C CA . PRO A 1 84 ? 1.555 -6.174 -5.360 1.00 96.50 84 PRO A CA 1
ATOM 674 C C . PRO A 1 84 ? 1.055 -4.943 -4.591 1.00 96.50 84 PRO A C 1
ATOM 676 O O . PRO A 1 84 ? 0.348 -5.091 -3.594 1.00 96.50 84 PRO A O 1
ATOM 679 N N . VAL A 1 85 ? 1.292 -3.731 -5.113 1.00 96.00 85 VAL A N 1
ATOM 680 C CA . VAL A 1 85 ? 0.817 -2.473 -4.502 1.00 96.00 85 VAL A CA 1
ATOM 681 C C . VAL A 1 85 ? -0.712 -2.435 -4.415 1.00 96.00 85 VAL A C 1
ATOM 683 O O . VAL A 1 85 ? -1.282 -2.178 -3.351 1.00 96.00 85 VAL A O 1
ATOM 686 N N . CYS A 1 86 ? -1.415 -2.721 -5.517 1.00 96.75 86 CYS A N 1
ATOM 687 C CA . CYS A 1 86 ? -2.882 -2.704 -5.517 1.00 96.75 86 CYS A CA 1
ATOM 688 C C . CYS A 1 86 ? -3.470 -3.821 -4.640 1.00 96.75 86 CYS A C 1
ATOM 690 O O . CYS A 1 86 ? -4.476 -3.598 -3.962 1.00 96.75 86 CYS A O 1
ATOM 692 N N . SER A 1 87 ? -2.839 -4.999 -4.622 1.00 95.19 87 SER A N 1
ATOM 693 C CA . SER A 1 87 ? -3.234 -6.132 -3.780 1.00 95.19 87 SER A CA 1
ATOM 694 C C . SER A 1 87 ? -3.122 -5.789 -2.293 1.00 95.19 87 SER A C 1
ATOM 696 O O . SER A 1 87 ? -4.101 -5.916 -1.551 1.00 95.19 87 SER A O 1
ATOM 698 N N . ARG A 1 88 ? -1.983 -5.224 -1.866 1.00 93.06 88 ARG A N 1
ATOM 699 C CA . ARG A 1 88 ? -1.770 -4.748 -0.493 1.00 93.06 88 ARG A CA 1
ATOM 700 C C . ARG A 1 88 ? -2.832 -3.733 -0.085 1.00 93.06 88 ARG A C 1
ATOM 702 O O . ARG A 1 88 ? -3.458 -3.874 0.963 1.00 93.06 88 ARG A O 1
ATOM 709 N N . ARG A 1 89 ? -3.099 -2.735 -0.932 1.00 93.50 89 ARG A N 1
ATOM 710 C CA . ARG A 1 89 ? -4.134 -1.721 -0.667 1.00 93.50 89 ARG A CA 1
ATOM 711 C C . ARG A 1 89 ? -5.527 -2.320 -0.541 1.00 93.50 89 ARG A C 1
ATOM 713 O O . ARG A 1 89 ? -6.302 -1.887 0.312 1.00 93.50 89 ARG A O 1
ATOM 720 N N . ARG A 1 90 ? -5.859 -3.307 -1.378 1.00 94.56 90 ARG A N 1
ATOM 721 C CA . ARG A 1 90 ? -7.129 -4.034 -1.286 1.00 94.56 90 ARG A CA 1
ATOM 722 C C . ARG A 1 90 ? -7.231 -4.773 0.047 1.00 94.56 90 ARG A C 1
ATOM 724 O O . ARG A 1 90 ? -8.261 -4.653 0.703 1.00 94.56 90 ARG A O 1
ATOM 731 N N . SER A 1 91 ? -6.167 -5.456 0.469 1.00 93.31 91 SER A N 1
ATOM 732 C CA . SER A 1 91 ? -6.089 -6.128 1.773 1.00 93.31 91 SER A CA 1
ATOM 733 C C . SER A 1 91 ? -6.280 -5.145 2.936 1.00 93.31 91 SER A C 1
ATOM 735 O O . SER A 1 91 ? -7.155 -5.355 3.772 1.00 93.31 91 SER A O 1
ATOM 737 N N . LEU A 1 92 ? -5.575 -4.007 2.937 1.00 92.94 92 LEU A N 1
ATOM 738 C CA . LEU A 1 92 ? -5.719 -2.972 3.972 1.00 92.94 92 LEU A CA 1
ATOM 739 C C . LEU A 1 92 ? -7.136 -2.381 4.027 1.00 92.94 92 LEU A C 1
ATOM 741 O O . LEU A 1 92 ? -7.673 -2.155 5.110 1.00 92.94 92 LEU A O 1
ATOM 745 N N . ARG A 1 93 ? -7.774 -2.162 2.868 1.00 94.69 93 ARG A N 1
ATOM 746 C CA . ARG A 1 93 ? -9.170 -1.706 2.802 1.00 94.69 93 ARG A CA 1
ATOM 747 C C . ARG A 1 93 ? -10.122 -2.723 3.430 1.00 94.69 93 ARG A C 1
ATOM 749 O O . ARG A 1 93 ? -11.007 -2.326 4.182 1.00 94.69 93 ARG A O 1
ATOM 756 N N . TRP A 1 94 ? -9.966 -4.005 3.110 1.00 94.88 94 TRP A N 1
ATOM 757 C CA . TRP A 1 94 ? -10.793 -5.064 3.689 1.00 94.88 94 TRP A CA 1
ATOM 758 C C . TRP A 1 94 ? -10.574 -5.207 5.187 1.00 94.88 94 TRP A C 1
ATOM 760 O O . TRP A 1 94 ? -11.550 -5.270 5.925 1.00 94.88 94 TRP A O 1
ATOM 770 N N . MET A 1 95 ? -9.318 -5.162 5.630 1.00 94.12 95 MET A N 1
ATOM 771 C CA . MET A 1 95 ? -8.967 -5.172 7.046 1.00 94.12 95 MET A CA 1
ATOM 772 C C . MET A 1 95 ? -9.669 -4.027 7.782 1.00 94.12 95 MET A C 1
ATOM 774 O O . MET A 1 95 ? -10.339 -4.256 8.780 1.00 94.12 95 MET A O 1
ATOM 778 N N . ARG A 1 96 ? -9.607 -2.800 7.247 1.00 95.06 96 ARG A N 1
ATOM 779 C CA . ARG A 1 96 ? -10.310 -1.647 7.826 1.00 95.06 96 ARG A CA 1
ATOM 780 C C . ARG A 1 96 ? -11.822 -1.860 7.918 1.00 95.06 96 ARG A C 1
ATOM 782 O O . ARG A 1 96 ? -12.394 -1.605 8.968 1.00 95.06 96 ARG A O 1
ATOM 789 N N . ARG A 1 97 ? -12.460 -2.332 6.842 1.00 95.81 97 ARG A N 1
ATOM 790 C CA . ARG A 1 97 ? -13.908 -2.609 6.833 1.00 95.81 97 ARG A CA 1
ATOM 791 C C . ARG A 1 97 ? -14.294 -3.663 7.866 1.00 95.81 97 ARG A C 1
ATOM 793 O O . ARG A 1 97 ? -15.311 -3.508 8.528 1.00 95.81 97 ARG A O 1
ATOM 800 N N . LEU A 1 98 ? -13.476 -4.708 8.007 1.00 93.44 98 LEU A N 1
ATOM 801 C CA . LEU A 1 98 ? -13.661 -5.725 9.034 1.00 93.44 98 LEU A CA 1
ATOM 802 C C . LEU A 1 98 ? -13.601 -5.091 10.426 1.00 93.44 98 LEU A C 1
ATOM 804 O O . LEU A 1 98 ? -14.537 -5.268 11.192 1.00 93.44 98 LEU A O 1
ATOM 808 N N . TRP A 1 99 ? -12.565 -4.302 10.726 1.00 93.56 99 TRP A N 1
ATOM 809 C CA . TRP A 1 99 ? -12.439 -3.610 12.014 1.00 93.56 99 TRP A CA 1
ATOM 810 C C . TRP A 1 99 ? -13.599 -2.654 12.307 1.00 93.56 99 TRP A C 1
ATOM 812 O O . TRP A 1 99 ? -14.040 -2.573 13.447 1.00 93.56 99 TRP A O 1
ATOM 822 N N . GLU A 1 100 ? -14.111 -1.951 11.296 1.00 95.31 100 GLU A N 1
ATOM 823 C CA . GLU A 1 100 ? -15.272 -1.062 11.440 1.00 95.31 100 GLU A CA 1
ATOM 824 C C . GLU A 1 100 ? -16.571 -1.843 11.716 1.00 95.31 100 GLU A C 1
ATOM 826 O O . GLU A 1 100 ? -17.415 -1.382 12.484 1.00 95.31 100 GLU A O 1
ATOM 831 N N . ALA A 1 101 ? -16.736 -3.027 11.120 1.00 94.25 101 ALA A N 1
ATOM 832 C CA . ALA A 1 101 ? -17.919 -3.871 11.306 1.00 94.25 101 ALA A CA 1
ATOM 833 C C . ALA A 1 101 ? -17.865 -4.730 12.582 1.00 94.25 101 ALA A C 1
ATOM 835 O O . ALA A 1 101 ? -18.909 -5.052 13.151 1.00 94.25 101 ALA A O 1
ATOM 836 N N . LEU A 1 102 ? -16.663 -5.089 13.039 1.00 93.00 102 LEU A N 1
ATOM 837 C CA . LEU A 1 102 ? -16.440 -6.069 14.101 1.00 93.00 102 LEU A CA 1
ATOM 838 C C . LEU A 1 102 ? -17.199 -5.764 15.408 1.00 93.00 102 LEU A C 1
ATOM 840 O O . LEU A 1 102 ? -17.825 -6.687 15.924 1.00 93.00 102 LEU A O 1
ATOM 844 N N . PRO A 1 103 ? -17.245 -4.518 15.930 1.00 94.31 103 PRO A N 1
ATOM 845 C CA . PRO A 1 103 ? -17.974 -4.231 17.166 1.00 94.31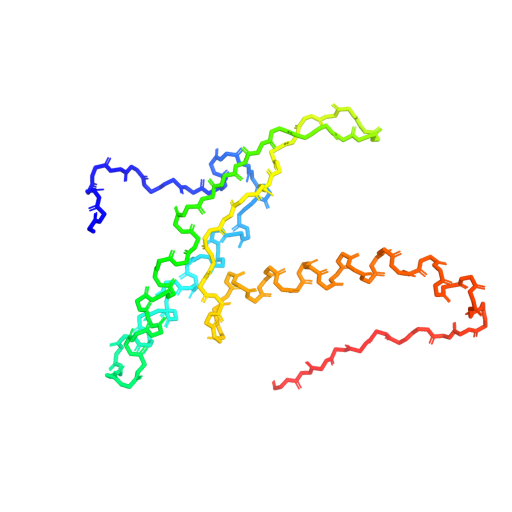 103 PRO A CA 1
ATOM 846 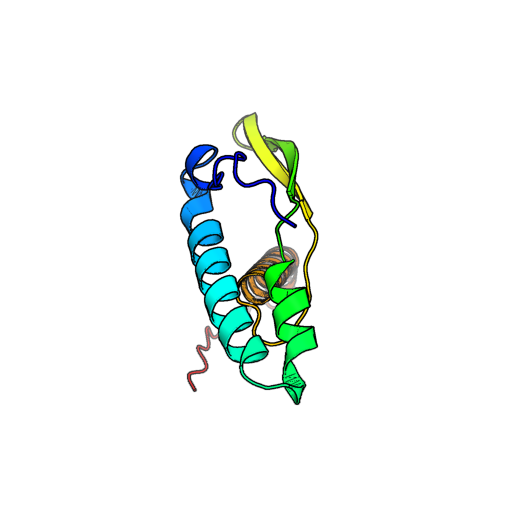C C . PRO A 1 103 ? -19.471 -4.545 17.074 1.00 94.31 103 PRO A C 1
ATOM 848 O O . PRO A 1 103 ? -20.043 -5.086 18.016 1.00 94.31 103 PRO A O 1
ATOM 851 N N . LYS A 1 104 ? -20.099 -4.245 15.928 1.00 95.75 104 LYS A N 1
ATOM 852 C CA . LYS A 1 104 ? -21.522 -4.538 15.703 1.00 95.75 104 LYS A CA 1
ATOM 853 C C . LYS A 1 104 ? -21.767 -6.039 15.639 1.00 95.75 104 LYS A C 1
ATOM 855 O O . LYS A 1 104 ? -22.656 -6.542 16.312 1.00 95.75 104 LYS A O 1
ATOM 860 N N . LEU A 1 105 ? -20.919 -6.756 14.901 1.00 94.12 105 LEU A N 1
ATOM 861 C CA . LEU A 1 105 ? -21.036 -8.206 14.763 1.00 94.12 105 LEU A CA 1
ATOM 862 C C . LEU A 1 105 ? -20.893 -8.935 16.106 1.00 94.12 105 LEU A C 1
ATOM 864 O O . LEU A 1 105 ? -21.621 -9.895 16.352 1.00 94.12 105 LEU A O 1
ATOM 868 N N . LEU A 1 106 ? -19.984 -8.470 16.970 1.00 93.50 106 LEU A N 1
ATOM 869 C CA . LEU A 1 106 ? -19.798 -9.014 18.318 1.00 93.50 106 LEU A CA 1
ATOM 870 C C . LEU A 1 106 ? -21.009 -8.757 19.224 1.00 93.50 106 LEU A C 1
ATOM 872 O O . LEU A 1 106 ? -21.368 -9.633 20.005 1.00 93.50 106 LEU A O 1
ATOM 876 N N . ALA A 1 107 ? -21.646 -7.588 19.111 1.00 95.69 107 ALA A N 1
ATOM 877 C CA . ALA A 1 107 ? -22.843 -7.260 19.885 1.00 95.69 107 ALA A CA 1
ATOM 878 C C . ALA A 1 107 ? -24.077 -8.063 19.433 1.00 95.69 107 ALA A C 1
ATOM 880 O O . ALA A 1 107 ? -24.860 -8.507 20.267 1.00 95.69 107 ALA A O 1
ATOM 881 N N . GLU A 1 108 ? -24.238 -8.268 18.123 1.00 96.81 108 GLU A N 1
ATOM 882 C CA . GLU A 1 108 ? -25.365 -9.012 17.541 1.00 96.81 108 GLU A CA 1
ATOM 883 C C . GLU A 1 108 ? -25.246 -10.531 17.747 1.00 96.81 108 GLU A C 1
ATOM 885 O O . GLU A 1 108 ? -26.260 -11.222 17.808 1.00 96.81 108 GLU A O 1
ATOM 890 N N . ASN A 1 109 ? -24.024 -11.063 17.877 1.00 94.81 109 ASN A N 1
ATOM 891 C CA . ASN A 1 109 ? -23.765 -12.503 17.977 1.00 94.81 109 ASN A CA 1
ATOM 892 C C . ASN A 1 109 ? -22.872 -12.848 19.187 1.00 94.81 109 ASN A C 1
ATOM 894 O O . ASN A 1 109 ? -21.752 -13.334 19.009 1.00 94.81 109 ASN A O 1
ATOM 898 N N . PRO A 1 110 ? -23.344 -12.639 20.430 1.00 92.69 110 PRO A N 1
ATOM 899 C CA . PRO A 1 110 ? -22.508 -12.758 21.628 1.00 92.69 110 PRO A CA 1
ATOM 900 C C . PRO A 1 110 ? -22.029 -14.189 21.922 1.00 92.69 110 PRO A C 1
ATOM 902 O O . PRO A 1 110 ? -21.012 -14.372 22.587 1.00 92.69 110 PRO A O 1
ATOM 905 N N . THR A 1 111 ? -22.732 -15.215 21.433 1.00 96.00 111 THR A N 1
ATOM 906 C CA . THR A 1 111 ? -22.361 -16.631 21.615 1.00 96.00 111 THR A CA 1
ATOM 907 C C . THR A 1 111 ? -21.545 -17.200 20.451 1.00 96.00 111 THR A C 1
ATOM 909 O O . THR A 1 111 ? -21.094 -18.347 20.516 1.00 96.00 111 THR A O 1
ATOM 912 N N . ALA A 1 112 ? -21.345 -16.428 19.376 1.00 92.12 112 ALA A N 1
ATOM 913 C CA . ALA A 1 112 ? -20.631 -16.900 18.198 1.00 92.12 112 ALA A CA 1
ATOM 914 C C . ALA A 1 112 ? -19.131 -17.073 18.468 1.00 92.12 112 ALA A C 1
ATOM 916 O O . ALA A 1 112 ? -18.496 -16.296 19.184 1.00 92.12 112 ALA A O 1
ATOM 917 N N . ARG A 1 113 ? -18.543 -18.095 17.839 1.00 89.62 113 ARG A N 1
ATOM 918 C CA . ARG A 1 113 ? -17.105 -18.374 17.885 1.00 89.62 113 ARG A CA 1
ATOM 919 C C . ARG A 1 113 ? -16.481 -18.022 16.544 1.00 89.62 113 ARG A C 1
ATOM 921 O O . ARG A 1 113 ? -16.945 -18.467 15.499 1.00 89.62 113 ARG A O 1
ATOM 928 N N . TRP A 1 114 ? -15.410 -17.243 16.590 1.00 85.94 114 TRP A N 1
ATOM 929 C CA . TRP A 1 114 ? -14.707 -16.776 15.403 1.00 85.94 114 TRP A CA 1
ATOM 930 C C . TRP A 1 114 ? -13.588 -17.747 15.043 1.00 85.94 114 TRP A C 1
ATOM 932 O O . TRP A 1 114 ? -12.790 -18.125 15.901 1.00 85.94 114 TRP A O 1
ATOM 942 N N . LEU A 1 115 ? -13.523 -18.139 13.772 1.00 90.25 115 LEU A N 1
ATOM 943 C CA . LEU A 1 115 ? -12.435 -18.946 13.233 1.00 90.25 115 LEU A CA 1
ATOM 944 C C . LEU A 1 115 ? -11.515 -18.045 12.407 1.00 90.25 115 LEU A C 1
ATOM 946 O O . LEU A 1 115 ? -11.954 -17.414 11.445 1.00 90.25 115 LEU A O 1
ATOM 950 N N . PHE A 1 116 ? -10.233 -18.007 12.757 1.00 87.12 116 PHE A N 1
ATOM 951 C CA . PHE A 1 116 ? -9.213 -17.435 11.887 1.00 87.12 116 PHE A CA 1
ATOM 952 C C . PHE A 1 116 ? -8.729 -18.521 10.921 1.00 87.12 116 PHE A C 1
ATOM 954 O O . PHE A 1 116 ? -8.055 -19.462 11.335 1.00 87.12 116 PHE A O 1
ATOM 961 N N . LEU A 1 117 ? -9.111 -18.408 9.647 1.00 89.62 117 LEU A N 1
ATOM 962 C CA . LEU A 1 117 ? -8.753 -19.369 8.605 1.00 89.62 117 LEU A CA 1
ATOM 963 C C . LEU A 1 117 ? -7.699 -18.781 7.665 1.00 89.62 117 LEU A C 1
ATOM 965 O O . LEU A 1 117 ? -7.937 -17.761 7.017 1.00 89.62 117 LEU A O 1
ATOM 969 N N . THR A 1 118 ? -6.569 -19.471 7.541 1.00 88.44 118 THR A N 1
ATOM 970 C CA . THR A 1 118 ? -5.540 -19.176 6.538 1.00 88.44 118 THR A CA 1
ATOM 971 C C . THR A 1 118 ? -5.664 -20.186 5.404 1.00 88.44 118 THR A C 1
ATOM 973 O O . THR A 1 118 ? -5.422 -21.371 5.611 1.00 88.44 118 THR A O 1
ATOM 976 N N . LEU A 1 119 ? -6.046 -19.726 4.211 1.00 85.50 119 LEU A N 1
ATOM 977 C CA . LEU A 1 119 ? -6.079 -20.559 3.007 1.00 85.50 119 LEU A CA 1
ATOM 978 C C . LEU A 1 119 ? -4.701 -20.523 2.335 1.00 85.50 119 LEU A C 1
ATOM 980 O O . LEU A 1 119 ? -4.255 -19.458 1.906 1.00 85.50 119 LEU A O 1
ATOM 984 N N . THR A 1 120 ? -4.028 -21.668 2.262 1.00 87.56 120 THR A N 1
ATOM 985 C CA . THR A 1 120 ? -2.763 -21.842 1.533 1.00 87.56 120 THR A CA 1
ATOM 986 C C . THR A 1 120 ? -3.037 -22.407 0.140 1.00 87.56 120 THR A C 1
ATOM 988 O O . THR A 1 120 ? -3.903 -23.271 -0.002 1.00 87.56 120 THR A O 1
ATOM 991 N N . VAL A 1 121 ? -2.310 -21.920 -0.867 1.00 61.34 121 VAL A N 1
ATOM 992 C CA . VAL A 1 121 ? -2.267 -22.457 -2.241 1.00 61.34 121 VAL A CA 1
ATOM 993 C C . VAL A 1 121 ? -0.936 -23.135 -2.501 1.00 61.34 121 VAL A C 1
ATOM 995 O O . VAL A 1 121 ? 0.064 -22.664 -1.912 1.00 61.34 121 VAL A O 1
#